Protein AF-A0A8S4RTW4-F1 (afdb_monomer_lite)

Organism: NCBI:txid348720

Sequence (80 aa):
VLVFLDSHIEVNVDWLPPLLARLSEGVDGVHVRFSPRAVTPVIDVINADTFEYTASPLVRGGFNWGLHFKWDNLPKGTLK

Radius of gyration: 15.44 Å; chains: 1; bounding box: 39×34×38 Å

Structure (mmCIF, N/CA/C/O backbone):
data_AF-A0A8S4RTW4-F1
#
_entry.id   AF-A0A8S4RTW4-F1
#
loop_
_atom_site.group_PDB
_atom_site.id
_atom_site.type_symbol
_atom_site.label_atom_id
_atom_site.label_alt_id
_atom_site.label_comp_id
_atom_site.label_asym_id
_atom_site.label_entity_id
_atom_site.label_seq_id
_atom_site.pdbx_PDB_ins_code
_atom_site.Cartn_x
_atom_site.Cartn_y
_atom_site.Cartn_z
_atom_site.occupancy
_atom_site.B_iso_or_equiv
_atom_site.auth_seq_id
_atom_site.auth_comp_id
_atom_site.auth_asym_id
_atom_site.auth_atom_id
_atom_site.pdbx_PDB_model_num
ATOM 1 N N . VAL A 1 1 ? 9.761 9.788 -8.119 1.00 92.56 1 VAL A N 1
ATOM 2 C CA . VAL A 1 1 ? 8.698 8.938 -7.533 1.00 92.56 1 VAL A CA 1
ATOM 3 C C . VAL A 1 1 ? 7.749 9.851 -6.785 1.00 92.56 1 VAL A C 1
ATOM 5 O O . VAL A 1 1 ? 8.238 10.761 -6.129 1.00 92.56 1 VAL A O 1
ATOM 8 N N . LEU A 1 2 ? 6.439 9.658 -6.929 1.00 96.75 2 LEU A N 1
ATOM 9 C CA . LEU A 1 2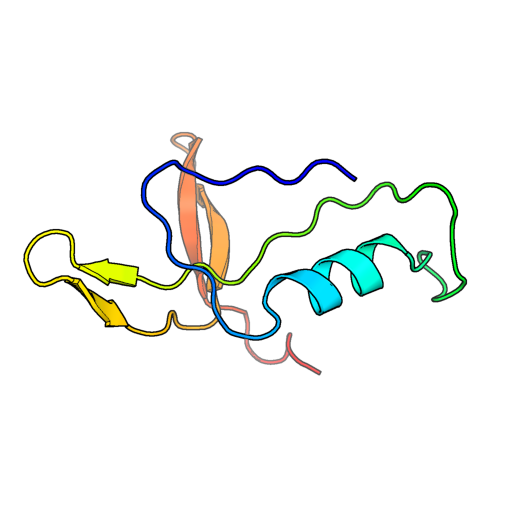 ? 5.431 10.337 -6.112 1.00 96.75 2 LEU A CA 1
ATOM 10 C C . LEU A 1 2 ? 4.895 9.328 -5.099 1.00 96.75 2 LEU A C 1
ATOM 12 O O . LEU A 1 2 ? 4.634 8.185 -5.471 1.00 96.75 2 LEU A O 1
ATOM 16 N N . VAL A 1 3 ? 4.766 9.743 -3.843 1.00 97.56 3 VAL A N 1
ATOM 17 C CA . VAL A 1 3 ? 4.252 8.910 -2.752 1.00 97.56 3 VAL A CA 1
ATOM 18 C C . VAL A 1 3 ? 3.060 9.640 -2.150 1.00 97.56 3 VAL A C 1
ATOM 20 O O . VAL A 1 3 ? 3.193 10.791 -1.742 1.00 97.56 3 VAL A O 1
ATOM 23 N N . PHE A 1 4 ? 1.902 8.987 -2.150 1.00 98.19 4 PHE A N 1
ATOM 24 C CA . PHE A 1 4 ? 0.653 9.532 -1.625 1.00 98.19 4 PHE A CA 1
ATOM 25 C C . PHE A 1 4 ? 0.372 8.881 -0.274 1.00 98.19 4 PHE A C 1
ATOM 27 O O . PHE A 1 4 ? 0.393 7.655 -0.175 1.00 98.19 4 PHE A O 1
ATOM 34 N N . LEU A 1 5 ? 0.149 9.703 0.748 1.00 98.19 5 LEU A N 1
ATOM 35 C CA . LEU A 1 5 ? -0.152 9.288 2.114 1.00 98.19 5 LEU A CA 1
ATOM 36 C C . LEU A 1 5 ? -1.314 10.127 2.633 1.00 98.19 5 LEU A C 1
ATOM 38 O O . LEU A 1 5 ? -1.355 11.336 2.386 1.00 98.19 5 LEU A O 1
ATOM 42 N N . ASP A 1 6 ? -2.215 9.492 3.371 1.00 98.25 6 ASP A N 1
ATOM 43 C CA . ASP A 1 6 ? -3.266 10.202 4.089 1.00 98.25 6 ASP A CA 1
ATOM 44 C C . ASP A 1 6 ? -2.673 10.935 5.302 1.00 98.25 6 ASP A C 1
ATOM 46 O O . ASP A 1 6 ? -1.596 10.603 5.799 1.00 98.25 6 ASP A O 1
ATOM 50 N N . SER A 1 7 ? -3.371 11.956 5.800 1.00 97.88 7 SER A N 1
ATOM 51 C CA . SER A 1 7 ? -2.899 12.795 6.914 1.00 97.88 7 SER A CA 1
ATOM 52 C C . SER A 1 7 ? -2.894 12.099 8.282 1.00 97.88 7 SER A C 1
ATOM 54 O O . SER A 1 7 ? -2.440 12.687 9.260 1.00 97.88 7 SER A O 1
ATOM 56 N N . HIS A 1 8 ? -3.426 10.881 8.360 1.00 97.31 8 HIS A N 1
ATOM 57 C CA . HIS A 1 8 ? -3.693 10.133 9.587 1.00 97.31 8 HIS A CA 1
ATOM 58 C C . HIS A 1 8 ? -3.154 8.700 9.473 1.00 97.31 8 HIS A C 1
ATOM 60 O O . HIS A 1 8 ? -3.888 7.726 9.604 1.00 97.31 8 HIS A O 1
ATOM 66 N N . ILE A 1 9 ? -1.860 8.585 9.178 1.00 97.81 9 ILE A N 1
ATOM 67 C CA . ILE A 1 9 ? -1.152 7.309 9.030 1.00 97.81 9 ILE A CA 1
ATOM 68 C C . ILE A 1 9 ? 0.078 7.270 9.933 1.00 97.81 9 ILE A C 1
ATOM 70 O O . ILE A 1 9 ? 0.677 8.306 10.227 1.00 97.81 9 ILE A O 1
ATOM 74 N N . GLU A 1 10 ? 0.503 6.061 10.291 1.00 97.88 10 GLU A N 1
ATOM 75 C CA . GLU A 1 10 ? 1.809 5.789 10.888 1.00 97.88 10 GLU A CA 1
ATOM 76 C C . GLU A 1 10 ? 2.542 4.780 10.005 1.00 97.88 10 GLU A C 1
ATOM 78 O O . GLU A 1 10 ? 1.975 3.772 9.582 1.00 97.88 10 GLU A O 1
ATOM 83 N N . VAL A 1 11 ? 3.798 5.069 9.671 1.00 97.50 11 VAL A N 1
ATOM 84 C CA . VAL A 1 11 ? 4.591 4.203 8.795 1.00 97.50 11 VAL A CA 1
ATOM 85 C C . VAL A 1 11 ? 5.385 3.186 9.605 1.00 97.50 11 VAL A C 1
ATOM 87 O O . VAL A 1 11 ? 5.952 3.519 10.644 1.00 97.50 11 VAL A O 1
ATOM 90 N N . ASN A 1 12 ? 5.471 1.952 9.107 1.00 96.56 12 ASN A N 1
ATOM 91 C CA . ASN A 1 12 ? 6.282 0.915 9.738 1.00 96.56 12 ASN A CA 1
ATOM 92 C C . ASN A 1 12 ? 7.774 1.070 9.379 1.00 96.56 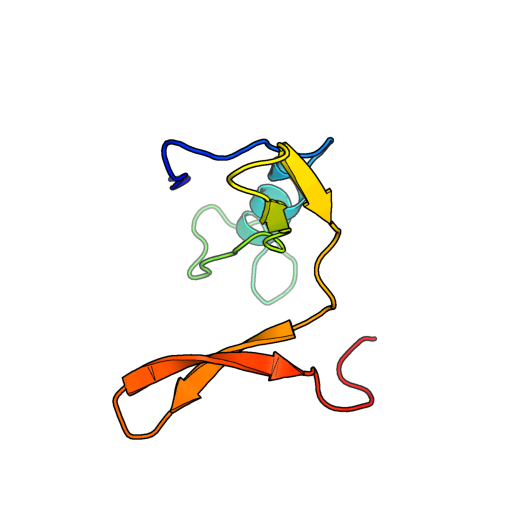12 ASN A C 1
ATOM 94 O O . ASN A 1 12 ? 8.145 1.795 8.448 1.00 96.56 12 ASN A O 1
ATOM 98 N N . VAL A 1 13 ? 8.644 0.368 10.102 1.00 97.19 13 VAL A N 1
ATOM 99 C CA . VAL A 1 13 ? 10.068 0.263 9.771 1.00 97.19 13 VAL A CA 1
ATOM 100 C C . VAL A 1 13 ? 10.207 -0.303 8.356 1.00 97.19 13 VAL A C 1
ATOM 102 O O . VAL A 1 13 ? 9.522 -1.252 7.986 1.00 97.19 13 VAL A O 1
ATOM 105 N N . ASP A 1 14 ? 11.069 0.317 7.550 1.00 96.69 14 ASP A N 1
ATOM 106 C CA . ASP A 1 14 ? 11.357 -0.098 6.172 1.00 96.69 14 ASP A CA 1
ATOM 107 C C . ASP A 1 14 ? 10.132 -0.216 5.245 1.00 96.69 14 ASP A C 1
ATOM 109 O O . ASP A 1 14 ? 10.147 -0.955 4.263 1.00 96.69 14 ASP A O 1
ATOM 113 N N . TRP A 1 15 ? 9.081 0.572 5.482 1.00 96.88 15 TRP A N 1
ATOM 114 C CA . TRP A 1 15 ? 7.889 0.576 4.625 1.00 96.88 15 TRP A CA 1
ATOM 115 C C . TRP A 1 15 ? 8.158 1.049 3.180 1.00 96.88 15 TRP A C 1
ATOM 117 O O . TRP A 1 15 ? 7.482 0.621 2.245 1.00 96.88 15 TRP A O 1
ATOM 127 N N . LEU A 1 16 ? 9.135 1.945 2.984 1.00 97.88 16 LEU A N 1
ATOM 128 C CA . LEU A 1 16 ? 9.398 2.608 1.701 1.00 97.88 16 LEU A CA 1
ATOM 129 C C . LEU A 1 16 ? 10.410 1.877 0.795 1.00 97.88 16 LEU A C 1
ATOM 131 O O . LEU A 1 16 ? 10.128 1.756 -0.402 1.00 97.88 16 LEU A O 1
ATOM 135 N N . PRO A 1 17 ? 11.570 1.383 1.286 1.00 97.62 17 PRO A N 1
ATOM 136 C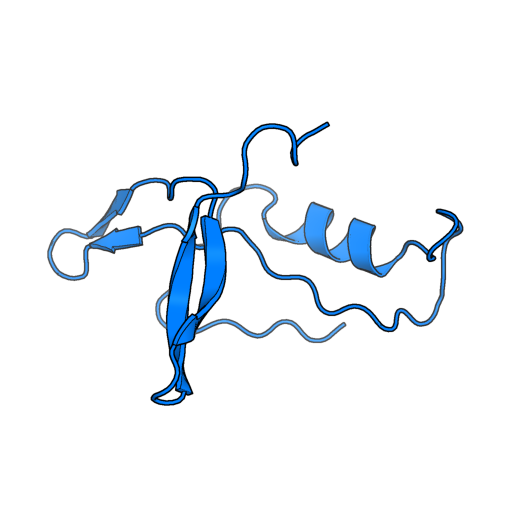 CA . PRO A 1 17 ? 12.570 0.741 0.428 1.00 97.62 17 PRO A CA 1
ATOM 137 C C . PRO A 1 17 ? 12.034 -0.396 -0.465 1.00 97.62 17 PRO A C 1
ATOM 139 O O . PRO A 1 17 ? 12.363 -0.387 -1.654 1.00 97.62 17 PRO A O 1
ATOM 142 N N . PRO A 1 18 ? 11.157 -1.313 0.005 1.00 96.38 18 PRO A N 1
ATOM 143 C CA . PRO A 1 18 ? 10.589 -2.371 -0.838 1.00 96.38 18 PRO A CA 1
ATOM 144 C C . PRO A 1 18 ? 9.745 -1.833 -2.002 1.00 96.38 18 PRO A C 1
ATOM 146 O O . PRO A 1 18 ? 9.783 -2.374 -3.109 1.00 96.38 18 PRO A O 1
ATOM 149 N N . LEU A 1 19 ? 9.010 -0.737 -1.781 1.00 96.81 19 LEU A N 1
ATOM 150 C CA . LEU A 1 19 ? 8.198 -0.092 -2.816 1.00 96.81 19 LEU A CA 1
ATOM 151 C C . LEU A 1 19 ? 9.088 0.538 -3.893 1.00 96.81 19 LEU A C 1
ATOM 153 O O . LEU A 1 19 ? 8.835 0.377 -5.088 1.00 96.81 19 LEU A O 1
ATOM 157 N N . LEU A 1 20 ? 10.155 1.223 -3.477 1.00 95.81 20 LEU A N 1
ATOM 158 C CA . LEU A 1 20 ? 11.102 1.854 -4.396 1.00 95.81 20 LEU A CA 1
ATOM 159 C C . LEU A 1 20 ? 11.890 0.820 -5.200 1.00 95.81 20 LEU A C 1
ATOM 161 O O . LEU A 1 20 ? 12.010 0.983 -6.412 1.00 95.81 20 LEU A O 1
ATOM 165 N N . ALA A 1 21 ? 12.352 -0.254 -4.555 1.00 94.94 21 ALA A N 1
ATOM 166 C CA . ALA A 1 21 ? 13.026 -1.364 -5.224 1.00 94.94 21 ALA A CA 1
ATOM 167 C C . ALA A 1 21 ? 12.129 -1.972 -6.313 1.00 94.94 21 ALA A C 1
ATOM 169 O O . ALA A 1 21 ? 12.546 -2.151 -7.458 1.00 94.94 21 ALA A O 1
ATOM 170 N N . ARG A 1 22 ? 10.841 -2.179 -6.00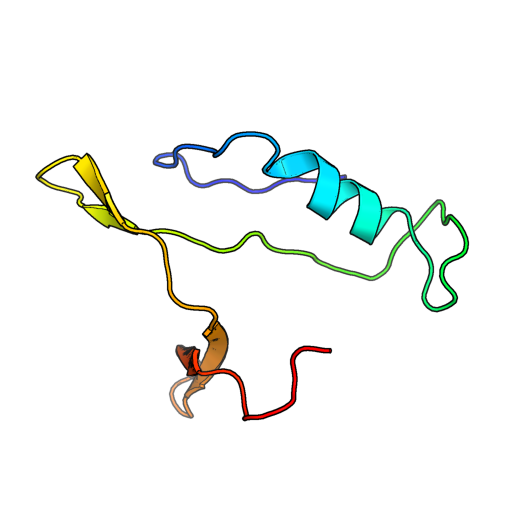6 1.00 94.25 22 ARG A N 1
ATOM 171 C CA . ARG A 1 22 ? 9.896 -2.714 -6.990 1.00 94.25 22 ARG A CA 1
ATOM 172 C C . ARG A 1 22 ? 9.652 -1.770 -8.170 1.00 94.25 22 ARG A C 1
ATOM 174 O O . ARG A 1 22 ? 9.396 -2.229 -9.286 1.00 94.25 22 ARG A O 1
ATOM 181 N N . LEU A 1 23 ? 9.703 -0.459 -7.938 1.00 94.81 23 LEU A N 1
ATOM 182 C CA . LEU A 1 23 ? 9.592 0.545 -8.994 1.00 94.81 23 LEU A CA 1
ATOM 183 C C . LEU A 1 23 ? 10.877 0.700 -9.810 1.00 94.81 23 LEU A C 1
ATOM 185 O O . LEU A 1 23 ? 10.778 1.097 -10.966 1.00 94.81 23 LEU A O 1
ATOM 189 N N . SER A 1 24 ? 12.054 0.402 -9.258 1.00 94.12 24 SER A N 1
ATOM 190 C CA . SER A 1 24 ? 13.315 0.505 -9.996 1.00 94.12 24 SER A CA 1
ATOM 191 C C . SER A 1 24 ? 13.585 -0.682 -10.915 1.00 94.12 24 SER A C 1
ATOM 193 O O . SER A 1 24 ? 14.442 -0.575 -11.782 1.00 94.12 24 SER A O 1
ATOM 195 N N . GLU A 1 25 ? 12.870 -1.795 -10.769 1.00 92.94 25 GLU A N 1
ATOM 196 C CA . GLU A 1 25 ? 13.019 -2.985 -11.613 1.00 92.94 25 GLU A CA 1
ATOM 197 C C . GLU A 1 25 ? 12.129 -2.940 -12.862 1.00 92.94 25 GLU A C 1
ATOM 199 O O . GLU A 1 25 ? 11.002 -2.463 -12.824 1.00 92.94 25 GLU A O 1
ATOM 204 N N . GLY A 1 26 ? 12.591 -3.494 -13.978 1.00 84.75 26 GLY A N 1
ATOM 205 C CA . GLY A 1 26 ? 11.854 -3.754 -15.214 1.00 84.75 26 GLY A CA 1
ATOM 206 C C . GLY A 1 26 ? 11.017 -5.028 -15.115 1.00 84.75 26 GLY A C 1
ATOM 207 O O . GLY A 1 26 ? 10.940 -5.664 -14.062 1.00 84.75 26 GLY A O 1
ATOM 208 N N . VAL A 1 27 ? 10.287 -5.393 -16.172 1.00 79.31 27 VAL A N 1
ATOM 209 C CA . VAL A 1 27 ? 9.450 -6.622 -16.183 1.00 79.31 27 VAL A CA 1
ATOM 210 C C . VAL A 1 27 ? 10.304 -7.893 -16.185 1.00 79.31 27 VAL A C 1
ATOM 212 O O . VAL A 1 27 ? 9.870 -8.932 -15.701 1.00 79.31 27 VAL A O 1
ATOM 215 N N . ASP A 1 28 ? 11.532 -7.757 -16.662 1.00 85.56 28 ASP A N 1
ATOM 216 C CA . ASP A 1 28 ? 12.614 -8.734 -16.745 1.00 85.56 28 ASP A CA 1
ATOM 217 C C . ASP A 1 28 ? 13.577 -8.701 -15.541 1.00 85.56 28 ASP A C 1
ATOM 219 O O . ASP A 1 28 ? 14.535 -9.467 -15.506 1.00 85.56 28 ASP A O 1
ATOM 223 N N . GLY A 1 29 ? 13.343 -7.827 -14.555 1.00 80.69 29 GLY A N 1
ATOM 224 C CA . GLY A 1 29 ? 14.227 -7.658 -13.396 1.00 80.69 29 GLY A CA 1
ATOM 225 C C . GLY A 1 29 ? 15.442 -6.750 -13.636 1.00 80.69 29 GLY A C 1
ATOM 226 O O . GLY A 1 29 ? 16.286 -6.621 -12.752 1.00 80.69 29 GLY A O 1
ATOM 227 N N . VAL A 1 30 ? 15.550 -6.085 -14.792 1.00 87.69 30 VAL A N 1
ATOM 228 C CA . VAL A 1 30 ? 16.640 -5.133 -15.083 1.00 87.69 30 VAL A CA 1
ATOM 229 C C . VAL A 1 30 ? 16.292 -3.746 -14.548 1.00 87.69 30 VAL A C 1
ATOM 231 O O . VAL A 1 30 ? 15.147 -3.330 -14.636 1.00 87.69 30 VAL A O 1
ATOM 234 N N . HIS A 1 31 ? 17.249 -2.986 -14.014 1.00 90.19 31 HIS A N 1
ATOM 235 C CA . HIS A 1 31 ? 16.947 -1.646 -13.500 1.00 90.19 31 HIS A CA 1
ATOM 236 C C . HIS A 1 31 ? 16.476 -0.689 -14.609 1.00 90.19 31 HIS A C 1
ATOM 238 O O . HIS A 1 31 ? 17.127 -0.551 -15.646 1.00 90.19 31 HIS A O 1
ATOM 244 N N . VAL A 1 32 ? 15.371 0.018 -14.369 1.00 92.06 32 VAL A N 1
ATOM 245 C CA . VAL A 1 32 ? 14.752 0.949 -15.319 1.00 92.06 32 VAL A CA 1
ATOM 246 C C . VAL A 1 32 ? 14.701 2.369 -14.768 1.00 92.06 32 VAL A C 1
ATOM 248 O O . VAL A 1 32 ? 14.499 2.600 -13.579 1.00 92.06 32 VAL A O 1
ATOM 251 N N . ARG A 1 33 ? 14.846 3.355 -15.662 1.00 89.88 33 ARG A N 1
ATOM 252 C CA . ARG A 1 33 ? 14.656 4.776 -15.315 1.00 89.88 33 ARG A CA 1
ATOM 253 C C . ARG A 1 33 ? 13.183 5.164 -15.188 1.00 89.88 33 ARG A C 1
ATOM 255 O O . ARG A 1 33 ? 12.864 6.086 -14.445 1.00 89.88 33 ARG A O 1
ATOM 262 N N . PHE A 1 34 ? 12.308 4.470 -15.913 1.00 89.31 34 PHE A N 1
ATOM 263 C CA . PHE A 1 34 ? 10.866 4.690 -15.915 1.00 89.31 34 PHE A CA 1
ATOM 264 C C . PHE A 1 34 ? 10.160 3.352 -15.722 1.00 89.31 34 PHE A C 1
ATOM 266 O O . PHE A 1 34 ? 10.430 2.401 -16.453 1.00 89.31 34 PHE A O 1
ATOM 273 N N . SER A 1 35 ? 9.250 3.288 -14.753 1.00 91.56 35 SER A N 1
ATOM 274 C CA . SER A 1 35 ? 8.451 2.099 -14.468 1.00 91.56 35 SER A CA 1
ATOM 275 C C . SER A 1 35 ? 6.976 2.400 -14.704 1.00 91.56 35 SER A C 1
ATOM 277 O O . SER A 1 35 ? 6.485 3.413 -14.207 1.00 91.56 35 SER A O 1
ATOM 279 N N . PRO A 1 36 ? 6.251 1.538 -15.437 1.00 91.50 36 PRO A N 1
ATOM 280 C CA . PRO A 1 36 ? 4.814 1.691 -15.644 1.00 91.50 36 PRO A CA 1
ATOM 281 C C . PRO A 1 36 ? 3.989 1.204 -14.441 1.00 91.50 36 PRO A C 1
ATOM 283 O O . PRO A 1 36 ? 2.763 1.177 -14.510 1.00 91.50 36 PRO A O 1
ATOM 286 N N . ARG A 1 37 ? 4.630 0.741 -13.359 1.00 92.88 37 ARG A N 1
ATOM 287 C CA . ARG A 1 37 ? 3.930 0.163 -12.208 1.00 92.88 37 ARG A CA 1
ATOM 288 C C . ARG A 1 37 ? 3.497 1.240 -11.226 1.00 92.88 37 ARG A C 1
ATOM 290 O O . ARG A 1 37 ? 4.251 2.159 -10.929 1.00 92.88 37 ARG A O 1
ATOM 297 N N . ALA A 1 38 ? 2.326 1.029 -10.641 1.00 94.94 38 ALA A N 1
ATOM 298 C CA . ALA A 1 38 ? 1.977 1.573 -9.339 1.00 94.94 38 ALA A CA 1
ATOM 299 C C . ALA A 1 38 ? 2.160 0.464 -8.295 1.00 94.94 38 ALA A C 1
ATOM 301 O O . ALA A 1 38 ? 1.832 -0.696 -8.553 1.00 94.94 38 ALA A O 1
ATOM 302 N N . VAL A 1 39 ? 2.710 0.813 -7.137 1.00 95.62 39 VAL A N 1
ATOM 303 C CA . VAL A 1 39 ? 2.905 -0.101 -6.005 1.00 95.62 39 VAL A CA 1
ATOM 304 C C . VAL A 1 39 ? 2.209 0.476 -4.783 1.00 95.62 39 VAL A C 1
ATOM 306 O O . VAL A 1 39 ? 2.061 1.691 -4.669 1.00 95.62 39 VAL A O 1
ATOM 309 N N . THR A 1 40 ? 1.764 -0.395 -3.887 1.00 96.12 40 THR A N 1
ATOM 310 C CA . THR A 1 40 ? 1.029 -0.021 -2.679 1.00 96.12 40 THR A CA 1
ATOM 311 C C . THR A 1 40 ? 1.566 -0.835 -1.501 1.00 96.12 40 THR A C 1
ATOM 313 O O . THR A 1 40 ? 1.936 -1.997 -1.708 1.00 96.12 40 THR A O 1
ATOM 316 N N . PRO A 1 41 ? 1.683 -0.244 -0.300 1.00 96.12 41 PRO A N 1
ATOM 317 C CA . PRO A 1 41 ? 2.005 -1.003 0.900 1.00 96.12 41 PRO A CA 1
ATOM 318 C C . PRO A 1 41 ? 0.832 -1.906 1.307 1.00 96.12 41 PRO A C 1
ATOM 320 O O . PRO A 1 41 ? -0.302 -1.726 0.861 1.00 96.12 41 PRO A O 1
ATOM 323 N N . VAL A 1 42 ? 1.098 -2.860 2.199 1.00 95.19 42 VAL A N 1
ATOM 324 C CA . VAL A 1 42 ? 0.019 -3.459 2.996 1.00 95.19 42 VAL A CA 1
ATOM 325 C C . VAL A 1 42 ? -0.517 -2.371 3.926 1.00 95.19 42 VAL A C 1
ATOM 327 O O . VAL A 1 42 ? 0.263 -1.653 4.547 1.00 95.19 42 VAL A O 1
ATOM 330 N N . ILE A 1 43 ? -1.839 -2.219 3.970 1.00 96.31 43 ILE A N 1
ATOM 331 C CA . ILE A 1 43 ? -2.504 -1.218 4.805 1.00 96.31 43 ILE A CA 1
ATOM 332 C C . ILE A 1 43 ? -2.991 -1.922 6.068 1.00 96.31 43 ILE A C 1
ATOM 334 O O . ILE A 1 43 ? -3.967 -2.674 6.022 1.00 96.31 43 ILE A O 1
ATOM 338 N N . ASP A 1 44 ? -2.278 -1.690 7.165 1.00 96.81 44 ASP A N 1
ATOM 339 C CA . ASP A 1 44 ? -2.661 -2.130 8.505 1.00 96.81 44 ASP A CA 1
ATOM 340 C C . ASP A 1 44 ? -3.725 -1.211 9.109 1.00 96.81 44 ASP A C 1
ATOM 342 O O . ASP A 1 44 ? -3.986 -0.114 8.612 1.00 96.81 44 ASP A O 1
ATOM 346 N N . VAL A 1 45 ? -4.363 -1.669 10.184 1.00 96.81 45 VAL A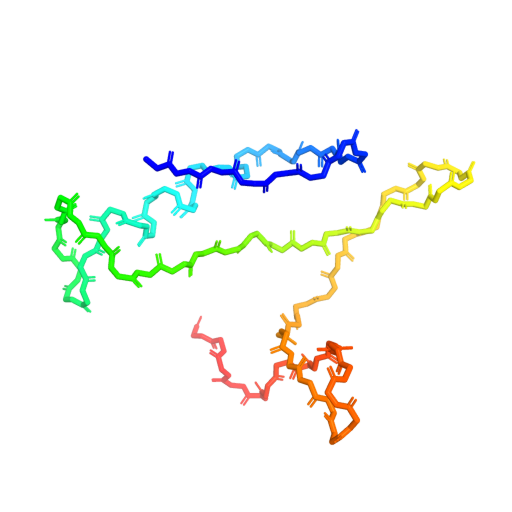 N 1
ATOM 347 C CA . VAL A 1 45 ? -5.450 -0.939 10.838 1.00 96.81 45 VAL A CA 1
ATOM 348 C C . VAL A 1 45 ? -4.932 -0.279 12.107 1.00 96.81 45 VAL A C 1
ATOM 350 O O . VAL A 1 45 ? -4.356 -0.946 12.961 1.00 96.81 45 VAL A O 1
ATOM 353 N N . ILE A 1 46 ? -5.195 1.018 12.254 1.00 98.12 46 ILE A N 1
ATOM 354 C CA . ILE A 1 46 ? -5.080 1.735 13.526 1.00 98.12 46 ILE A CA 1
ATOM 355 C C . ILE A 1 46 ? -6.502 2.059 13.974 1.00 98.12 46 ILE A C 1
ATOM 357 O O . ILE A 1 46 ? -7.268 2.678 13.231 1.00 98.12 46 ILE A O 1
ATOM 361 N N . ASN A 1 47 ? -6.888 1.599 15.162 1.00 97.94 47 ASN A N 1
ATOM 362 C CA . ASN A 1 47 ? -8.198 1.908 15.720 1.00 97.94 47 ASN A CA 1
ATOM 363 C C . ASN A 1 47 ? -8.306 3.417 16.004 1.00 97.94 47 ASN A C 1
ATOM 365 O O . ASN A 1 47 ? -7.459 3.977 16.692 1.00 97.94 47 ASN A O 1
ATOM 369 N N . ALA A 1 48 ? -9.356 4.065 15.498 1.00 97.38 48 ALA A N 1
ATOM 370 C CA . ALA A 1 48 ? -9.509 5.519 15.583 1.00 97.38 48 ALA A CA 1
ATOM 371 C C . ALA A 1 48 ? -9.741 6.054 17.011 1.00 97.38 48 ALA A C 1
ATOM 373 O O . ALA A 1 48 ? -9.446 7.218 17.272 1.00 97.38 48 ALA A O 1
ATOM 374 N N . ASP A 1 49 ? -10.254 5.223 17.923 1.00 98.06 49 ASP A N 1
ATOM 375 C CA . ASP A 1 49 ? -10.569 5.612 19.301 1.00 98.06 49 ASP A CA 1
ATOM 376 C C . ASP A 1 49 ? -9.452 5.219 20.278 1.00 98.06 49 ASP A C 1
ATOM 378 O O . ASP A 1 49 ? -9.132 5.967 21.202 1.00 98.06 49 ASP A O 1
ATOM 382 N N . THR A 1 50 ? -8.859 4.035 20.091 1.00 98.31 50 THR A N 1
ATOM 383 C CA . THR A 1 50 ? -7.867 3.465 21.021 1.00 98.31 50 THR A CA 1
ATOM 384 C C . THR A 1 50 ? -6.424 3.593 20.546 1.00 98.31 50 THR A C 1
ATOM 386 O O . THR A 1 50 ? -5.518 3.338 21.337 1.00 98.31 50 THR A O 1
ATOM 389 N N . PHE A 1 51 ? -6.198 3.963 19.279 1.00 97.88 51 PHE A N 1
ATOM 390 C CA . PHE A 1 51 ? -4.890 3.942 18.609 1.00 97.88 51 PHE A CA 1
ATOM 391 C C . PHE A 1 51 ? -4.211 2.561 18.605 1.00 97.88 51 PHE A C 1
ATOM 393 O O . PHE A 1 51 ? -3.011 2.440 18.368 1.00 97.88 51 PHE A O 1
ATOM 400 N N . GLU A 1 52 ? -4.971 1.490 18.843 1.00 98.44 52 GLU A N 1
ATOM 401 C CA . GLU A 1 52 ? -4.444 0.132 18.770 1.00 98.44 52 GLU A CA 1
ATOM 402 C C . GLU A 1 52 ? -4.103 -0.230 17.319 1.00 98.44 52 GLU A C 1
ATOM 404 O O . GLU A 1 52 ? -4.955 -0.164 16.429 1.00 98.44 52 GLU A O 1
ATOM 409 N N . TYR A 1 53 ? -2.853 -0.634 17.096 1.00 97.56 53 TYR A N 1
ATOM 410 C CA . TYR A 1 53 ? -2.362 -1.113 15.809 1.00 97.56 53 TYR A CA 1
ATOM 411 C C . TYR A 1 53 ? -2.644 -2.611 15.643 1.00 97.56 53 TYR A C 1
ATOM 413 O O . TYR A 1 53 ? -2.283 -3.425 16.493 1.00 97.56 53 TYR A O 1
ATOM 421 N N . THR A 1 54 ? -3.246 -2.991 14.518 1.00 97.31 54 THR A N 1
ATOM 422 C CA . THR A 1 54 ? -3.520 -4.381 14.138 1.00 97.31 54 THR A CA 1
ATOM 423 C C . THR A 1 54 ? -3.024 -4.646 12.722 1.00 97.31 54 THR A C 1
ATOM 425 O O . THR A 1 54 ? -3.456 -3.998 11.767 1.00 97.31 54 THR A O 1
ATOM 428 N N . ALA A 1 55 ? -2.149 -5.644 12.583 1.00 96.00 55 ALA A N 1
ATOM 429 C CA . ALA A 1 55 ? -1.644 -6.075 11.285 1.00 96.00 55 ALA A CA 1
ATOM 430 C C . ALA A 1 55 ? -2.774 -6.630 10.402 1.00 96.00 55 ALA A C 1
ATOM 432 O O . ALA A 1 55 ? -3.605 -7.428 10.849 1.00 96.00 55 ALA A O 1
ATOM 433 N N . SER A 1 56 ? -2.789 -6.232 9.134 1.00 92.19 56 SER A N 1
ATOM 434 C CA . SER A 1 56 ? -3.787 -6.670 8.165 1.00 92.19 56 SER A CA 1
ATOM 435 C C . SER A 1 56 ? -3.474 -8.077 7.641 1.00 92.19 56 SER A C 1
ATOM 437 O O . SER A 1 56 ? -2.309 -8.400 7.379 1.00 92.19 56 SER A O 1
ATOM 439 N N . PRO A 1 57 ? -4.483 -8.951 7.449 1.00 91.25 57 PRO A N 1
ATOM 440 C CA . PRO A 1 57 ? -4.278 -10.182 6.699 1.00 91.25 57 PRO A CA 1
ATOM 441 C C . PRO A 1 57 ? -3.885 -9.859 5.255 1.00 91.25 57 PRO A C 1
ATOM 443 O O . PRO A 1 57 ? -4.208 -8.802 4.714 1.00 91.25 57 PRO A O 1
ATOM 446 N N . LEU A 1 58 ? -3.229 -10.801 4.579 1.00 90.38 58 LEU A N 1
ATOM 447 C CA . LEU A 1 58 ? -2.833 -10.568 3.199 1.00 90.38 58 LEU A CA 1
ATOM 448 C C . LEU A 1 58 ? -4.041 -10.637 2.254 1.00 90.38 58 LEU A C 1
ATOM 450 O O . LEU A 1 58 ? -4.565 -11.709 1.938 1.00 90.38 58 LEU A O 1
ATOM 454 N N . VAL A 1 59 ? -4.452 -9.462 1.789 1.00 92.69 59 VAL A N 1
ATOM 455 C CA . VAL A 1 59 ? -5.616 -9.245 0.929 1.00 92.69 59 VAL A CA 1
ATOM 456 C C . VAL A 1 59 ? -5.232 -8.492 -0.340 1.00 92.69 59 VAL A C 1
ATOM 458 O O . VAL A 1 59 ? -4.189 -7.842 -0.420 1.00 92.69 59 VAL A O 1
ATOM 461 N N . ARG A 1 60 ? -6.094 -8.568 -1.355 1.00 93.12 60 ARG A N 1
ATOM 462 C CA . ARG A 1 60 ? -6.002 -7.762 -2.575 1.00 93.12 60 ARG A CA 1
ATOM 463 C C . ARG A 1 60 ? -7.181 -6.806 -2.686 1.00 93.12 60 ARG A C 1
ATOM 465 O O . ARG A 1 60 ? -8.303 -7.154 -2.326 1.00 93.12 60 ARG A O 1
ATOM 472 N N . GLY A 1 61 ? -6.929 -5.629 -3.247 1.00 93.75 61 GLY A N 1
ATOM 473 C CA . GLY A 1 61 ? -7.984 -4.694 -3.621 1.00 93.75 61 GLY A CA 1
ATOM 474 C C . GLY A 1 61 ? -8.750 -5.164 -4.860 1.00 93.75 61 GLY A C 1
ATOM 475 O O . GLY A 1 61 ? -8.159 -5.670 -5.822 1.00 93.75 61 GLY A O 1
ATOM 476 N N . GLY A 1 62 ? -10.063 -4.974 -4.835 1.00 94.69 62 GLY A N 1
ATOM 477 C CA . GLY A 1 62 ? -10.988 -5.199 -5.940 1.00 94.69 62 GLY A CA 1
ATOM 478 C C . GLY A 1 62 ? -12.190 -4.261 -5.835 1.00 94.69 62 GLY A C 1
ATOM 479 O O . GLY A 1 62 ? -12.175 -3.294 -5.074 1.00 94.69 62 GLY A O 1
ATOM 480 N N . PHE A 1 63 ? -13.247 -4.546 -6.589 1.00 96.62 63 PHE A N 1
ATOM 481 C CA . PHE A 1 63 ? -14.507 -3.811 -6.502 1.00 96.62 63 PHE A CA 1
ATOM 482 C C . PHE A 1 63 ? -15.704 -4.744 -6.718 1.00 96.62 63 PHE A C 1
ATOM 484 O O . PHE A 1 63 ? -15.570 -5.820 -7.306 1.00 96.62 63 PHE A O 1
ATOM 491 N N . ASN A 1 64 ? -16.872 -4.366 -6.199 1.00 95.12 64 ASN A N 1
ATOM 492 C CA . ASN A 1 64 ? -18.137 -5.055 -6.477 1.00 95.12 64 ASN A CA 1
ATOM 493 C C . ASN A 1 64 ? -18.855 -4.434 -7.693 1.00 95.12 64 ASN A C 1
ATOM 495 O O . ASN A 1 64 ? -18.432 -3.409 -8.215 1.00 95.12 64 ASN A O 1
ATOM 499 N N . TRP A 1 65 ? -19.973 -5.011 -8.144 1.00 96.56 65 TRP A N 1
ATOM 500 C CA . TRP A 1 65 ? -20.731 -4.472 -9.289 1.00 96.56 65 TRP A CA 1
ATOM 501 C C . TRP A 1 65 ? -21.365 -3.092 -9.048 1.00 96.56 65 TRP A C 1
ATOM 503 O O . TRP A 1 65 ? -21.745 -2.427 -10.005 1.00 96.56 65 TRP A O 1
ATOM 513 N N . GLY A 1 66 ? -21.435 -2.642 -7.793 1.00 97.62 66 GLY A N 1
ATOM 514 C CA . GLY A 1 66 ? -21.772 -1.261 -7.437 1.00 97.62 66 GLY A CA 1
ATOM 515 C C . GLY A 1 66 ? -20.581 -0.300 -7.513 1.00 97.62 66 GLY A C 1
ATOM 516 O O . GLY A 1 66 ? -20.715 0.849 -7.115 1.00 97.62 66 GLY A O 1
ATOM 517 N N . LEU A 1 67 ? -19.420 -0.762 -7.995 1.00 96.62 67 LEU A N 1
ATOM 518 C CA . LEU A 1 67 ? -18.155 -0.023 -8.081 1.00 96.62 67 LEU A CA 1
ATOM 519 C C . LEU A 1 67 ? -17.577 0.408 -6.724 1.00 96.62 67 LEU A C 1
ATOM 521 O O . LEU A 1 67 ? -16.707 1.273 -6.668 1.00 96.62 67 LEU A O 1
ATOM 525 N N . HIS A 1 68 ? -18.009 -0.212 -5.625 1.00 97.56 68 HIS A N 1
ATOM 526 C CA . HIS A 1 68 ? -17.402 0.028 -4.319 1.00 97.56 68 HIS A CA 1
ATOM 527 C C . HIS A 1 68 ? -16.141 -0.813 -4.178 1.00 97.56 68 HIS A C 1
ATOM 529 O O . HIS A 1 68 ? -16.156 -2.015 -4.470 1.00 97.56 68 HIS A O 1
ATOM 535 N N . PHE A 1 69 ? -15.071 -0.188 -3.691 1.00 96.69 69 PHE A N 1
ATOM 536 C CA . PHE A 1 69 ? -13.848 -0.886 -3.327 1.00 96.69 69 PHE A CA 1
ATOM 537 C C . PHE A 1 69 ? -14.131 -1.965 -2.273 1.00 96.69 69 PHE A C 1
ATOM 539 O O . PHE A 1 69 ? -14.946 -1.778 -1.368 1.00 96.69 69 PHE A O 1
ATOM 546 N N . LYS A 1 70 ? -13.447 -3.102 -2.391 1.00 95.31 70 LYS A N 1
ATOM 547 C CA . LYS A 1 70 ? -13.510 -4.200 -1.424 1.00 95.31 70 LYS A CA 1
ATOM 548 C C . LYS A 1 70 ? -12.175 -4.929 -1.330 1.00 95.31 70 LYS A C 1
ATOM 550 O O . LYS A 1 70 ? -11.410 -4.969 -2.294 1.00 95.31 70 LYS A O 1
ATOM 555 N N . TRP A 1 71 ? -11.950 -5.558 -0.182 1.00 94.38 71 TRP A N 1
ATOM 556 C CA . TRP A 1 71 ? -10.834 -6.468 0.048 1.00 94.38 71 TRP A CA 1
ATOM 557 C C . TRP A 1 71 ? -11.250 -7.908 -0.256 1.00 94.38 71 TRP A C 1
ATOM 559 O O . TRP A 1 71 ? -12.272 -8.379 0.241 1.00 94.38 71 TRP A O 1
ATOM 569 N N . ASP A 1 72 ? -10.450 -8.608 -1.055 1.00 92.75 72 ASP A N 1
ATOM 570 C CA . ASP A 1 72 ? -10.590 -10.039 -1.319 1.00 92.75 72 ASP A CA 1
ATOM 571 C C . ASP A 1 72 ? -9.383 -10.801 -0.766 1.00 92.75 72 ASP A C 1
ATOM 573 O O . ASP A 1 72 ? -8.239 -10.358 -0.888 1.00 92.75 72 ASP A O 1
ATOM 577 N N . ASN A 1 73 ? -9.626 -11.986 -0.206 1.00 91.56 73 ASN A N 1
ATOM 578 C CA . ASN A 1 73 ? -8.547 -12.890 0.184 1.00 91.56 73 ASN A CA 1
ATOM 579 C C . ASN A 1 73 ? -7.759 -13.356 -1.045 1.00 91.56 73 ASN A C 1
ATOM 581 O O . ASN A 1 73 ? -8.317 -13.550 -2.131 1.00 91.56 73 ASN A O 1
ATOM 585 N N . LEU A 1 74 ? -6.461 -13.590 -0.865 1.00 90.56 74 LEU A N 1
ATOM 586 C CA . LEU A 1 74 ? -5.654 -14.181 -1.923 1.00 90.56 74 LEU A CA 1
ATOM 587 C C . LEU A 1 74 ? -6.101 -15.625 -2.228 1.00 90.56 74 LEU A C 1
ATOM 589 O O . LEU A 1 74 ? -6.332 -16.408 -1.301 1.00 90.56 74 LEU A O 1
ATOM 593 N N . PRO A 1 75 ? -6.203 -16.015 -3.514 1.00 87.31 75 PRO A N 1
ATOM 594 C CA . PRO A 1 75 ? -6.426 -17.407 -3.880 1.00 87.31 75 PRO A CA 1
ATOM 595 C C . PRO A 1 75 ? -5.309 -18.312 -3.346 1.00 87.31 75 PRO A C 1
ATOM 597 O O . PRO A 1 75 ? -4.143 -17.925 -3.268 1.00 87.31 75 PRO A O 1
ATOM 600 N N . LYS A 1 76 ? -5.644 -19.559 -3.005 1.00 86.38 76 LYS A N 1
ATOM 601 C CA . LYS A 1 76 ? -4.639 -20.528 -2.548 1.00 86.38 76 LYS A CA 1
ATOM 602 C C . LYS A 1 76 ? -3.566 -20.724 -3.631 1.00 86.38 76 LYS A C 1
ATOM 604 O O . LYS A 1 76 ? -3.902 -20.947 -4.790 1.00 86.38 76 LYS A O 1
ATOM 609 N N . GLY A 1 77 ? -2.291 -20.657 -3.240 1.00 84.62 77 GLY A N 1
ATOM 610 C CA . GLY A 1 77 ? -1.145 -20.887 -4.131 1.00 84.62 77 GLY A CA 1
ATOM 611 C C . GLY A 1 77 ? -0.669 -19.676 -4.943 1.00 84.62 77 GLY A C 1
ATOM 612 O O . GLY A 1 77 ? 0.174 -19.843 -5.818 1.00 84.62 77 GLY A O 1
ATOM 613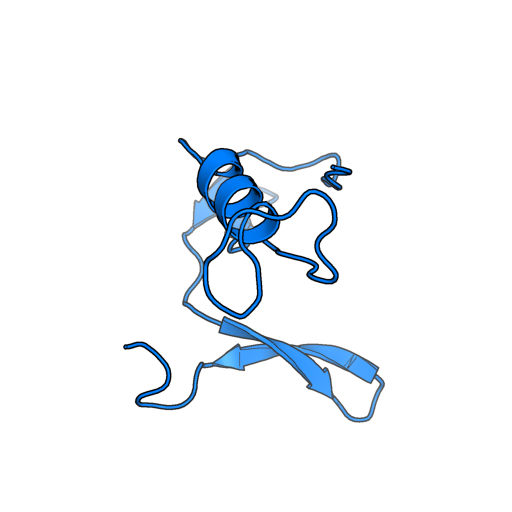 N N . THR A 1 78 ? -1.174 -18.461 -4.691 1.00 80.06 78 THR A N 1
ATOM 614 C CA . THR A 1 78 ? -0.689 -17.252 -5.391 1.00 80.06 78 THR A CA 1
ATOM 615 C C . THR A 1 78 ? 0.593 -16.660 -4.816 1.00 80.06 78 THR A C 1
ATOM 617 O O . THR A 1 78 ? 1.217 -15.828 -5.470 1.00 80.06 78 THR A O 1
ATOM 620 N N . LEU A 1 79 ? 0.978 -17.055 -3.603 1.00 76.00 79 LEU A N 1
ATOM 621 C CA . LEU A 1 79 ? 2.260 -16.686 -3.011 1.00 76.00 79 LEU A CA 1
ATOM 622 C C . LEU A 1 79 ? 3.260 -17.793 -3.338 1.00 76.00 79 LEU A C 1
ATOM 624 O O . LEU A 1 79 ? 2.966 -18.964 -3.094 1.00 76.00 79 LEU A O 1
ATOM 628 N N . LYS A 1 80 ? 4.377 -17.404 -3.955 1.00 58.47 80 LYS A N 1
ATOM 629 C CA . LYS A 1 80 ? 5.514 -18.286 -4.228 1.00 58.47 80 LYS A CA 1
ATOM 630 C C . LYS A 1 80 ? 6.382 -18.433 -2.991 1.00 58.47 80 LYS A C 1
ATOM 632 O O . LYS A 1 80 ? 6.524 -17.417 -2.277 1.00 58.47 80 LYS A O 1
#

Foldseek 3Di:
DDDDDDPDDDDDPPQVPVQVCVQQADPVRHGDPGRPDDDDGQDWDQDPPPRDTGGDDDWDWDADPVRDIDTDDDDPPPPD

Secondary structure (DSSP, 8-state):
------SS--PPTTSSHHHHHHHHB-TTS-B-SS----------EE-TTT--EEPPPSEEEEE-TT--EEEEEPPTT---

InterPro domains:
  IPR029044 Nucleotide-diphospho-sugar transferases [G3DSA:3.90.550.10] (1-80)
  IPR029044 Nucleotide-diphospho-sugar transferases [SSF53448] (2-77)

pLDDT: mean 93.44, std 6.23, range [58.47, 98.44]